Protein AF-A0A9E1IAD2-F1 (afdb_monomer)

Radius of gyration: 12.82 Å; Cα contacts (8 Å, |Δi|>4): 73; chains: 1; bounding box: 26×22×35 Å

Structure (mmCIF, N/CA/C/O backbone):
data_AF-A0A9E1IAD2-F1
#
_entry.id   AF-A0A9E1IAD2-F1
#
loop_
_atom_site.group_PDB
_atom_site.id
_atom_site.type_symbol
_atom_site.label_atom_id
_atom_site.label_alt_id
_atom_site.label_comp_id
_atom_site.label_asym_id
_atom_site.label_entity_id
_atom_site.label_seq_id
_atom_site.pdbx_PDB_ins_code
_atom_site.Cartn_x
_atom_site.Cartn_y
_atom_site.Cartn_z
_atom_site.occupancy
_atom_site.B_iso_or_equiv
_atom_site.auth_seq_id
_atom_site.auth_comp_id
_atom_site.auth_asym_id
_atom_site.auth_atom_id
_atom_site.pdbx_PDB_model_num
ATOM 1 N N . MET A 1 1 ? -16.469 1.487 15.535 1.00 64.19 1 MET A N 1
ATOM 2 C CA . MET A 1 1 ? -15.153 2.046 15.142 1.00 64.19 1 MET A CA 1
ATOM 3 C C . MET A 1 1 ? -15.305 3.538 14.913 1.00 64.19 1 MET A C 1
ATOM 5 O O . MET A 1 1 ? -16.340 3.937 14.397 1.00 64.19 1 MET A O 1
ATOM 9 N N . ASN A 1 2 ? -14.326 4.356 15.303 1.00 88.0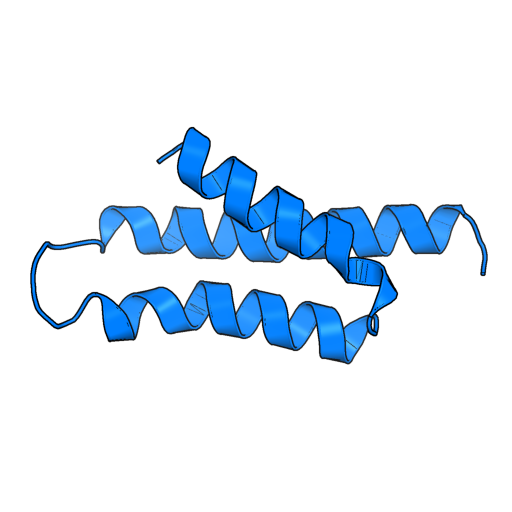0 2 ASN A N 1
ATOM 10 C CA . ASN A 1 2 ? -14.392 5.797 15.059 1.00 88.00 2 ASN A CA 1
ATOM 11 C C . ASN A 1 2 ? -14.196 6.077 13.558 1.00 88.00 2 ASN A C 1
ATOM 13 O O . ASN A 1 2 ? -13.256 5.552 12.956 1.00 88.00 2 ASN A O 1
ATOM 17 N N . ILE A 1 3 ? -15.065 6.897 12.959 1.00 89.62 3 ILE A N 1
ATOM 18 C CA . ILE A 1 3 ? -15.022 7.223 11.525 1.00 89.62 3 ILE A CA 1
ATOM 19 C C . ILE A 1 3 ? -13.656 7.792 11.116 1.00 89.62 3 ILE A C 1
ATOM 21 O O . ILE A 1 3 ? -13.137 7.468 10.052 1.00 89.62 3 ILE A O 1
ATOM 25 N N . LYS A 1 4 ? -13.007 8.550 12.011 1.00 91.12 4 LYS A N 1
ATOM 26 C CA . LYS A 1 4 ? -11.681 9.131 11.768 1.00 91.12 4 LYS A CA 1
ATOM 27 C C . LYS A 1 4 ? -10.606 8.059 11.580 1.00 91.12 4 LYS A C 1
ATOM 29 O O . LYS A 1 4 ? -9.777 8.168 10.684 1.00 91.12 4 LYS A O 1
ATOM 34 N N . GLN A 1 5 ? -10.646 7.000 12.391 1.00 91.38 5 GLN A N 1
ATOM 35 C CA . GLN A 1 5 ? -9.707 5.880 12.281 1.00 91.38 5 GLN A CA 1
ATOM 36 C C . GLN A 1 5 ? -9.951 5.071 11.007 1.00 91.38 5 GLN A C 1
ATOM 38 O O . GLN A 1 5 ? -8.997 4.653 10.363 1.00 91.38 5 GLN A O 1
ATOM 43 N N . PHE A 1 6 ? -11.215 4.876 10.617 1.00 91.38 6 PHE A N 1
ATOM 44 C CA . PHE A 1 6 ? -11.540 4.206 9.357 1.00 91.38 6 PHE A CA 1
ATOM 45 C C . PHE A 1 6 ? -10.941 4.941 8.156 1.00 91.38 6 PHE A C 1
ATOM 47 O O . PHE A 1 6 ? -10.229 4.336 7.355 1.00 91.38 6 PHE A O 1
ATOM 54 N N . VAL A 1 7 ? -11.187 6.252 8.068 1.00 93.62 7 VAL A N 1
ATOM 55 C CA . VAL A 1 7 ? -10.679 7.093 6.978 1.00 93.62 7 VAL A CA 1
ATOM 56 C C . VAL A 1 7 ? -9.153 7.100 6.978 1.00 93.62 7 VAL A C 1
ATOM 58 O O . VAL A 1 7 ? -8.548 6.871 5.937 1.00 93.62 7 VAL A O 1
ATOM 61 N N . SER A 1 8 ? -8.528 7.281 8.145 1.00 94.75 8 SER A N 1
ATOM 62 C CA . SER A 1 8 ? -7.068 7.288 8.273 1.00 94.75 8 SER A CA 1
ATOM 63 C C . SER A 1 8 ? -6.434 5.983 7.787 1.00 94.75 8 SER A C 1
ATOM 65 O O . SER A 1 8 ? -5.554 6.021 6.932 1.00 94.75 8 SER A O 1
ATOM 67 N N . HIS A 1 9 ? -6.908 4.827 8.260 1.00 94.69 9 HIS A N 1
ATOM 68 C CA . HIS A 1 9 ? -6.348 3.537 7.847 1.00 94.69 9 HIS A CA 1
ATOM 69 C C . HIS A 1 9 ? -6.545 3.283 6.350 1.00 94.69 9 HIS A C 1
ATOM 71 O O . HIS A 1 9 ? -5.633 2.803 5.681 1.00 94.69 9 HIS A O 1
ATOM 77 N N . THR A 1 10 ? -7.716 3.643 5.818 1.00 93.56 10 THR A N 1
ATOM 78 C CA . THR A 1 10 ? -8.020 3.521 4.387 1.00 93.56 10 THR A CA 1
ATOM 79 C C . THR A 1 10 ? -7.033 4.342 3.561 1.00 93.56 10 THR A C 1
ATOM 81 O O . THR A 1 10 ? -6.425 3.816 2.631 1.00 93.56 10 THR A O 1
ATOM 84 N N . LEU A 1 11 ? -6.797 5.596 3.946 1.00 94.94 11 LEU A N 1
ATOM 85 C CA . LEU A 1 11 ? -5.894 6.498 3.236 1.00 94.94 11 LEU A CA 1
ATOM 86 C C . LEU A 1 11 ? -4.433 6.029 3.308 1.00 94.94 11 LEU A C 1
ATOM 88 O O . LEU A 1 11 ? -3.734 6.049 2.300 1.00 94.94 11 LEU A O 1
ATOM 92 N N . ILE A 1 12 ? -3.991 5.533 4.469 1.00 95.62 12 ILE A N 1
ATOM 93 C CA . ILE A 1 12 ? -2.646 4.962 4.637 1.00 95.62 12 ILE A CA 1
ATOM 94 C C . ILE A 1 12 ? -2.467 3.732 3.740 1.00 95.62 12 ILE A C 1
ATOM 96 O O . ILE A 1 12 ? -1.473 3.644 3.024 1.00 95.62 12 ILE A O 1
ATOM 100 N N . SER A 1 13 ? -3.427 2.801 3.742 1.00 95.56 13 SER A N 1
ATOM 101 C CA . SER A 1 13 ? -3.350 1.596 2.904 1.00 95.56 13 SER A CA 1
ATOM 102 C C . SER A 1 13 ? -3.352 1.912 1.407 1.00 95.56 13 SER A C 1
ATOM 104 O O . SER A 1 13 ? -2.597 1.304 0.652 1.00 95.56 13 SER A O 1
ATOM 106 N N . LEU A 1 14 ? -4.127 2.918 0.992 1.00 96.06 14 LEU A N 1
ATOM 107 C CA . LEU A 1 14 ? -4.130 3.420 -0.378 1.00 96.06 14 LEU A CA 1
ATOM 108 C C . LEU A 1 14 ? -2.753 3.946 -0.767 1.00 96.06 14 LEU A C 1
ATOM 110 O O . LEU A 1 14 ? -2.208 3.522 -1.782 1.00 96.06 14 LEU A O 1
ATOM 114 N N . MET A 1 15 ? -2.172 4.825 0.052 1.00 95.12 15 MET A N 1
ATOM 115 C CA . MET A 1 15 ? -0.860 5.407 -0.230 1.00 95.12 15 MET A CA 1
ATOM 116 C C . MET A 1 1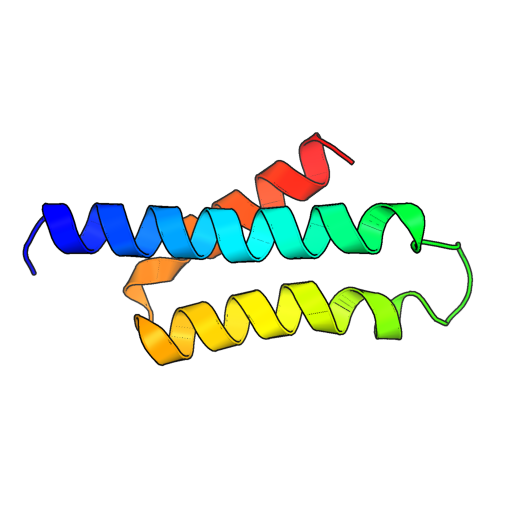5 ? 0.236 4.340 -0.258 1.00 95.12 15 MET A C 1
ATOM 118 O O . MET A 1 15 ? 1.066 4.354 -1.156 1.00 95.12 15 MET A O 1
ATOM 122 N N . MET A 1 16 ? 0.215 3.380 0.670 1.00 94.62 16 MET A N 1
ATOM 123 C CA . MET A 1 16 ? 1.182 2.275 0.719 1.00 94.62 16 MET A CA 1
ATOM 124 C C . MET A 1 16 ? 1.166 1.436 -0.564 1.00 94.62 16 MET A C 1
ATOM 126 O O . MET A 1 16 ? 2.218 1.150 -1.138 1.00 94.62 16 MET A O 1
ATOM 130 N N . VAL A 1 17 ? -0.022 1.058 -1.037 1.00 94.81 17 VAL A N 1
ATOM 131 C CA . VAL A 1 17 ? -0.180 0.219 -2.234 1.00 94.81 17 VAL A CA 1
ATOM 132 C C . VAL A 1 17 ? 0.099 1.008 -3.515 1.00 94.81 17 VAL A C 1
ATOM 134 O O . VAL A 1 17 ? 0.840 0.537 -4.375 1.00 94.81 17 VAL A O 1
ATOM 137 N N . ALA A 1 18 ? -0.422 2.230 -3.633 1.00 93.19 18 ALA A N 1
ATOM 138 C CA . ALA A 1 18 ? -0.184 3.063 -4.810 1.00 93.19 18 ALA A CA 1
ATOM 139 C C . ALA A 1 18 ? 1.303 3.423 -4.947 1.00 93.19 18 ALA A C 1
ATOM 141 O O . ALA A 1 18 ? 1.887 3.269 -6.017 1.00 93.19 18 ALA A O 1
ATOM 142 N N . PHE A 1 19 ? 1.943 3.843 -3.852 1.00 92.94 19 PHE A N 1
ATOM 143 C CA . PHE A 1 19 ? 3.343 4.255 -3.874 1.00 92.94 19 PHE A CA 1
ATOM 144 C C . PHE A 1 19 ? 4.282 3.081 -4.150 1.00 92.94 19 PHE A C 1
ATOM 146 O O . PHE A 1 19 ? 5.177 3.200 -4.982 1.00 92.94 19 PHE A O 1
ATOM 153 N N . SER A 1 20 ? 4.051 1.922 -3.522 1.00 93.00 20 SER A N 1
ATOM 154 C CA . SER A 1 20 ? 4.840 0.717 -3.814 1.00 93.00 20 SER A CA 1
ATOM 155 C C . SER A 1 20 ? 4.740 0.298 -5.280 1.00 93.00 20 SER A C 1
ATOM 157 O O . SER A 1 20 ? 5.752 -0.100 -5.851 1.00 93.00 20 SER A O 1
ATOM 159 N N . ARG A 1 21 ? 3.569 0.438 -5.918 1.00 89.38 21 ARG A N 1
ATOM 160 C CA . ARG A 1 21 ? 3.406 0.143 -7.347 1.00 89.38 21 ARG A CA 1
ATOM 161 C C . ARG A 1 21 ? 4.091 1.170 -8.248 1.00 89.38 21 ARG A C 1
ATOM 163 O O . ARG A 1 21 ? 4.760 0.777 -9.197 1.00 89.38 21 ARG A O 1
ATOM 170 N N . VAL A 1 22 ? 3.985 2.459 -7.932 1.00 88.62 22 VAL A N 1
ATOM 171 C CA . VAL A 1 22 ? 4.687 3.520 -8.672 1.00 88.62 22 VAL A CA 1
ATOM 172 C C . VAL A 1 22 ? 6.203 3.350 -8.585 1.00 88.62 22 VAL A C 1
ATOM 174 O O . VAL A 1 22 ? 6.877 3.458 -9.604 1.00 88.62 22 VAL A O 1
ATOM 177 N N . LEU A 1 23 ? 6.753 3.011 -7.416 1.00 88.31 23 LEU A N 1
ATOM 178 C CA . LEU A 1 23 ? 8.199 2.823 -7.242 1.00 88.31 23 LEU A CA 1
ATOM 179 C C . LEU A 1 23 ? 8.780 1.713 -8.123 1.00 88.31 23 LEU A C 1
ATOM 181 O O . LEU A 1 23 ? 9.884 1.860 -8.641 1.00 88.31 23 LEU A O 1
ATOM 185 N N . ILE A 1 24 ? 8.051 0.609 -8.292 1.00 86.56 24 ILE A N 1
ATOM 186 C CA . ILE A 1 24 ? 8.510 -0.513 -9.123 1.00 86.56 24 ILE A CA 1
ATOM 187 C C . ILE A 1 24 ? 8.185 -0.337 -10.606 1.00 86.56 24 ILE A C 1
ATOM 189 O O . ILE A 1 24 ? 8.665 -1.116 -11.414 1.00 86.56 24 ILE A O 1
ATOM 193 N N . SER A 1 25 ? 7.358 0.643 -10.976 1.00 81.75 25 SER A N 1
ATOM 194 C CA . SER A 1 25 ? 6.851 0.772 -12.347 1.00 81.75 25 SER A CA 1
ATOM 195 C C . SER A 1 25 ? 7.956 0.963 -13.386 1.00 81.75 25 SER A C 1
ATOM 197 O O . SER A 1 25 ? 7.909 0.369 -14.455 1.00 81.75 25 SER A O 1
ATOM 199 N N . GLY A 1 26 ? 9.013 1.707 -13.045 1.00 76.69 26 GLY A N 1
ATOM 200 C CA . GLY A 1 26 ? 10.194 1.870 -13.901 1.00 76.69 26 GLY A CA 1
ATOM 201 C C . GLY A 1 26 ? 11.062 0.611 -14.025 1.00 76.69 26 GLY A C 1
ATOM 202 O O . GLY A 1 26 ? 12.031 0.618 -14.778 1.00 76.69 26 GLY A O 1
ATOM 203 N N . LEU A 1 27 ? 10.740 -0.448 -13.277 1.00 75.38 27 LEU A N 1
ATOM 204 C CA . LEU A 1 27 ? 11.395 -1.756 -13.304 1.00 75.38 27 LEU A CA 1
ATOM 205 C C . LEU A 1 27 ? 10.520 -2.828 -13.979 1.00 75.38 27 LEU A C 1
ATOM 207 O O . LEU A 1 27 ? 10.951 -3.976 -14.066 1.00 75.38 27 LEU A O 1
ATOM 211 N N . ASP A 1 28 ? 9.324 -2.475 -14.470 1.00 68.00 28 ASP A N 1
ATOM 212 C CA . ASP A 1 28 ? 8.491 -3.372 -15.277 1.00 68.00 28 ASP A CA 1
ATOM 213 C C . ASP A 1 28 ? 9.130 -3.557 -16.666 1.00 68.00 28 ASP A C 1
ATOM 215 O O . ASP A 1 28 ? 8.778 -2.893 -17.640 1.00 68.00 28 ASP A O 1
ATOM 219 N N . S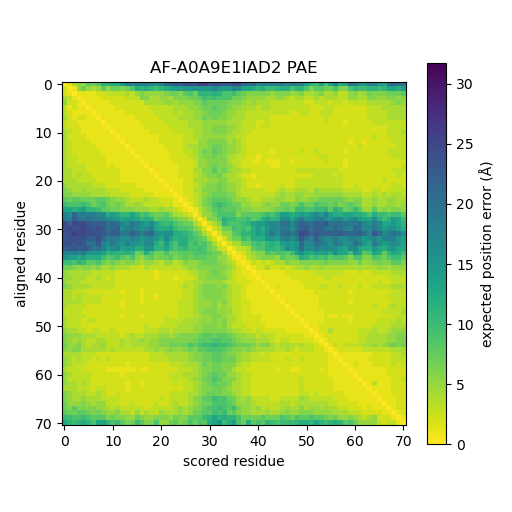ER A 1 29 ? 10.104 -4.461 -16.777 1.00 64.00 29 SER A N 1
ATOM 220 C CA . SER A 1 29 ? 10.528 -5.003 -18.070 1.00 64.00 29 SER A CA 1
ATOM 221 C C . SER A 1 29 ? 9.625 -6.172 -18.468 1.00 64.00 29 SER A C 1
ATOM 223 O O . SER A 1 29 ? 9.107 -6.874 -17.609 1.00 64.00 29 SER A O 1
ATOM 225 N N . ALA A 1 30 ? 9.445 -6.422 -19.769 1.00 59.97 30 ALA A N 1
ATOM 226 C CA . ALA A 1 30 ? 8.604 -7.511 -20.294 1.00 59.97 30 ALA A CA 1
ATOM 227 C C . ALA A 1 30 ? 9.125 -8.936 -19.982 1.00 59.97 30 ALA A C 1
ATOM 229 O O . ALA A 1 30 ? 8.533 -9.927 -20.413 1.00 59.97 30 ALA A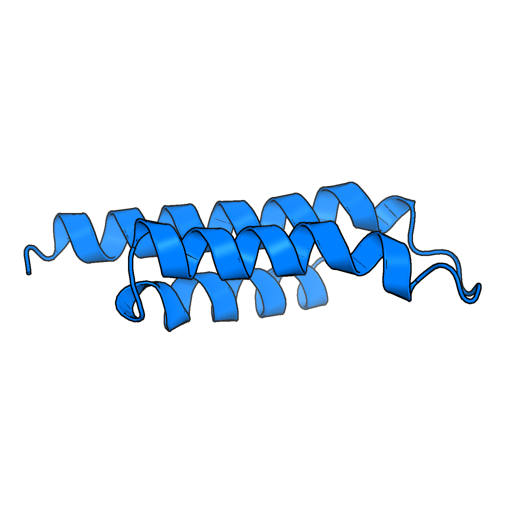 O 1
ATOM 230 N N . ASP A 1 31 ? 10.235 -9.046 -19.253 1.00 60.38 31 ASP A N 1
ATOM 231 C CA . ASP A 1 31 ? 10.894 -10.307 -18.951 1.00 60.38 31 ASP A CA 1
ATOM 232 C C . ASP A 1 31 ? 10.281 -10.989 -17.721 1.00 60.38 31 ASP A C 1
ATOM 234 O O . ASP A 1 31 ? 9.671 -10.365 -16.854 1.00 60.38 31 ASP A O 1
ATOM 238 N N . PHE A 1 32 ? 10.496 -12.302 -17.608 1.00 52.09 32 PHE A N 1
ATOM 239 C CA . PHE A 1 32 ? 9.961 -13.211 -16.576 1.00 52.09 32 PHE A CA 1
ATOM 240 C C . PHE A 1 32 ? 10.238 -12.788 -15.107 1.00 52.09 32 PHE A C 1
ATOM 242 O O . PHE A 1 32 ? 9.770 -13.428 -14.167 1.00 52.09 32 PHE A O 1
ATOM 249 N N . VAL A 1 33 ? 10.981 -11.696 -14.897 1.00 57.59 33 VAL A N 1
ATOM 250 C CA . VAL A 1 33 ? 11.243 -11.038 -13.610 1.00 57.59 33 VAL A CA 1
ATOM 251 C C . VAL A 1 33 ? 10.062 -10.161 -13.147 1.00 57.59 33 VAL A C 1
ATOM 253 O O . VAL A 1 33 ? 10.031 -9.786 -11.979 1.00 57.59 33 VAL A O 1
ATOM 256 N N . ILE A 1 34 ? 9.038 -9.916 -13.980 1.00 59.47 34 ILE A N 1
ATOM 257 C CA . ILE A 1 34 ? 7.777 -9.226 -13.602 1.00 59.47 34 ILE A CA 1
ATOM 258 C C . ILE A 1 34 ? 7.200 -9.753 -12.284 1.00 59.47 34 ILE A C 1
ATOM 260 O O . ILE A 1 34 ? 6.786 -8.980 -11.418 1.00 59.47 34 ILE A O 1
ATOM 264 N N . GLY A 1 35 ? 7.230 -11.076 -12.093 1.00 59.00 35 GLY A N 1
ATOM 265 C CA . GLY A 1 35 ? 6.770 -11.705 -10.860 1.00 59.00 35 GLY A CA 1
ATOM 266 C C . GLY A 1 35 ? 7.522 -11.214 -9.622 1.00 59.00 35 GLY A C 1
ATOM 267 O O . GLY A 1 35 ? 6.900 -11.096 -8.577 1.00 59.00 35 GLY A O 1
ATOM 268 N N . ASN A 1 36 ? 8.816 -10.887 -9.739 1.00 62.84 36 ASN A N 1
ATOM 269 C CA . ASN A 1 36 ? 9.684 -10.408 -8.658 1.00 62.84 36 ASN A CA 1
ATOM 270 C C . ASN A 1 36 ? 9.411 -8.939 -8.277 1.00 62.84 36 ASN A C 1
ATOM 272 O O . ASN A 1 36 ? 9.514 -8.558 -7.113 1.00 62.84 36 ASN A O 1
ATOM 276 N N . TYR A 1 37 ? 8.988 -8.114 -9.233 1.00 70.12 37 TYR A N 1
ATOM 277 C CA . TYR A 1 37 ? 8.687 -6.709 -8.961 1.00 70.12 37 TYR A CA 1
ATOM 278 C C . TYR A 1 37 ? 7.320 -6.531 -8.294 1.00 70.12 37 TYR A C 1
ATOM 280 O O . TYR A 1 37 ? 7.168 -5.675 -7.426 1.00 70.12 37 TYR A O 1
ATOM 288 N N . LEU A 1 38 ? 6.356 -7.416 -8.571 1.00 77.75 38 LEU A N 1
ATOM 289 C CA . LEU A 1 38 ? 5.027 -7.394 -7.946 1.00 77.75 38 LEU A CA 1
ATOM 290 C C . LEU A 1 38 ? 5.025 -7.704 -6.435 1.00 77.75 38 LEU A C 1
ATOM 292 O O . LEU A 1 38 ? 4.030 -7.422 -5.763 1.00 77.75 38 LEU A O 1
ATOM 296 N N . TRP A 1 39 ? 6.121 -8.218 -5.864 1.00 85.00 39 TRP A N 1
ATOM 297 C CA . TRP A 1 39 ? 6.195 -8.541 -4.431 1.00 85.00 39 TRP A CA 1
ATOM 298 C C . TRP A 1 39 ? 6.073 -7.314 -3.536 1.00 85.00 39 TRP A C 1
ATOM 300 O O . TRP A 1 39 ? 5.512 -7.425 -2.448 1.00 85.00 39 TRP A O 1
ATOM 310 N N . LEU A 1 40 ? 6.560 -6.146 -3.968 1.00 89.44 40 LEU A N 1
ATOM 311 C CA . LEU A 1 40 ? 6.506 -4.940 -3.142 1.00 89.44 40 LEU A CA 1
ATOM 312 C C . LEU A 1 40 ? 5.055 -4.425 -2.971 1.00 89.44 40 LEU A C 1
ATOM 314 O O . LEU A 1 40 ? 4.635 -4.254 -1.824 1.00 89.44 40 LEU A O 1
ATOM 318 N N . PRO A 1 41 ? 4.242 -4.261 -4.036 1.00 91.69 41 PRO A N 1
ATOM 319 C CA . PRO A 1 41 ? 2.815 -3.953 -3.910 1.00 91.69 41 PRO A CA 1
ATOM 320 C C . PRO A 1 41 ? 2.010 -5.023 -3.176 1.00 91.69 41 PRO A C 1
ATOM 322 O O . PRO A 1 41 ? 1.148 -4.695 -2.359 1.00 91.69 41 PRO A O 1
ATOM 325 N N . ILE A 1 42 ? 2.296 -6.304 -3.431 1.00 91.94 42 ILE A N 1
ATOM 326 C CA . ILE A 1 42 ? 1.632 -7.415 -2.736 1.00 91.94 42 ILE A CA 1
ATOM 327 C C . ILE A 1 42 ? 1.961 -7.370 -1.238 1.00 91.94 42 ILE A C 1
ATOM 329 O O . ILE A 1 42 ? 1.062 -7.460 -0.403 1.00 91.94 42 ILE A O 1
ATOM 333 N N . GLY A 1 43 ? 3.228 -7.153 -0.883 1.00 93.19 43 GLY A N 1
ATOM 334 C CA . GLY A 1 43 ? 3.676 -6.982 0.496 1.00 93.19 43 GLY A CA 1
ATOM 335 C C . GLY A 1 43 ? 3.018 -5.781 1.175 1.00 93.19 43 GLY A C 1
ATOM 336 O O . GLY A 1 43 ? 2.542 -5.907 2.302 1.00 93.19 43 GLY A O 1
ATOM 337 N N . ALA A 1 44 ? 2.903 -4.643 0.484 1.00 94.69 44 ALA A N 1
ATOM 338 C CA . ALA A 1 44 ? 2.209 -3.457 0.989 1.00 94.69 44 ALA A CA 1
ATOM 339 C C . ALA A 1 44 ? 0.713 -3.715 1.249 1.00 94.69 44 ALA A C 1
ATOM 341 O O . ALA A 1 44 ? 0.168 -3.257 2.260 1.00 94.69 44 ALA A O 1
ATOM 342 N N . ALA A 1 45 ? 0.054 -4.487 0.380 1.00 95.38 45 ALA A N 1
ATOM 343 C CA . ALA A 1 45 ? -1.333 -4.898 0.563 1.00 95.38 45 ALA A CA 1
ATOM 344 C C . ALA A 1 45 ? -1.492 -5.831 1.774 1.00 95.38 45 ALA A C 1
ATOM 346 O O . ALA A 1 45 ? -2.323 -5.570 2.645 1.00 95.38 45 ALA A O 1
ATOM 347 N N . ILE A 1 46 ? -0.657 -6.870 1.883 1.00 95.62 46 ILE A N 1
ATOM 348 C CA . ILE A 1 46 ? -0.664 -7.805 3.020 1.00 95.62 46 ILE A CA 1
ATOM 349 C C . ILE A 1 46 ? -0.407 -7.056 4.333 1.00 95.62 46 ILE A C 1
ATOM 351 O O . ILE A 1 46 ? -1.166 -7.216 5.287 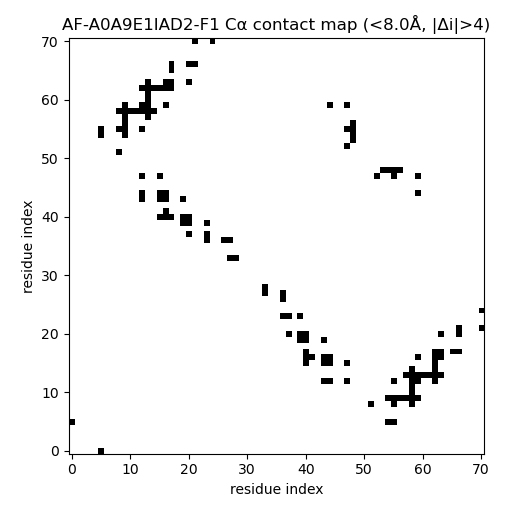1.00 95.62 46 ILE A O 1
ATOM 355 N N . LEU A 1 47 ? 0.608 -6.188 4.381 1.00 95.94 47 LEU A N 1
ATOM 356 C CA . LEU A 1 47 ? 0.928 -5.395 5.569 1.00 95.94 47 LEU A CA 1
ATOM 357 C C . LEU A 1 47 ? -0.236 -4.476 5.970 1.00 95.94 47 LEU A C 1
ATOM 359 O O . LEU A 1 47 ? -0.537 -4.339 7.153 1.00 95.94 47 LEU A O 1
ATOM 363 N N . SER A 1 48 ? -0.936 -3.893 4.993 1.00 95.94 48 SER A N 1
ATOM 364 C CA . SER A 1 48 ? -2.126 -3.071 5.242 1.00 95.94 48 SER A CA 1
ATOM 365 C C . SER A 1 48 ? -3.263 -3.868 5.888 1.00 95.94 48 SER A C 1
ATOM 367 O O . SER A 1 48 ? -3.946 -3.344 6.770 1.00 95.94 48 SER A O 1
ATOM 369 N N . TYR A 1 49 ? -3.455 -5.131 5.495 1.00 95.69 49 TYR A N 1
ATOM 370 C CA . TYR A 1 49 ? -4.416 -6.026 6.145 1.00 95.69 49 TYR A CA 1
ATOM 371 C C . TYR A 1 49 ? -3.933 -6.529 7.510 1.00 95.69 49 TYR A C 1
ATOM 373 O O . TYR A 1 49 ? -4.754 -6.719 8.401 1.00 95.69 49 TYR A O 1
ATOM 381 N N . LEU A 1 50 ? -2.627 -6.710 7.720 1.00 95.94 50 LEU A N 1
ATOM 382 C CA . LEU A 1 50 ? -2.078 -7.113 9.021 1.00 95.94 50 LEU A CA 1
ATOM 383 C C . LEU A 1 50 ? -2.181 -5.992 10.063 1.00 95.94 50 LEU A C 1
ATOM 385 O O . LEU A 1 50 ? -2.595 -6.236 11.193 1.00 95.94 50 LEU A O 1
ATOM 389 N N . LEU A 1 51 ? -1.842 -4.758 9.685 1.00 94.50 51 LEU A N 1
ATOM 390 C CA . LEU A 1 51 ? -1.853 -3.604 10.590 1.00 94.50 51 LEU A CA 1
ATOM 391 C C . LEU A 1 51 ? -3.266 -3.125 10.907 1.00 94.50 51 LEU A C 1
ATOM 393 O O . LEU A 1 51 ? -3.558 -2.699 12.025 1.00 94.50 51 LEU A O 1
ATOM 397 N N . PHE A 1 52 ? -4.147 -3.166 9.910 1.00 93.88 52 PHE A N 1
ATOM 398 C CA . PHE A 1 52 ? -5.456 -2.545 10.013 1.00 93.88 52 PHE A CA 1
ATOM 399 C C . PHE A 1 52 ? -6.606 -3.535 9.838 1.00 93.88 52 PHE A C 1
ATOM 401 O O . PHE A 1 52 ? -7.746 -3.115 9.942 1.00 93.88 52 PHE A O 1
ATOM 408 N N . GLY A 1 53 ? -6.384 -4.831 9.641 1.00 91.81 53 GLY A N 1
ATOM 409 C CA . GLY A 1 53 ? -7.457 -5.807 9.420 1.00 91.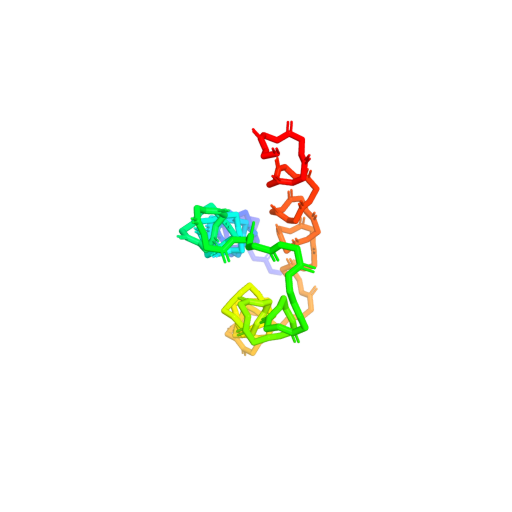81 53 GLY A CA 1
ATOM 410 C C . GLY A 1 53 ? -8.210 -5.598 8.099 1.00 91.81 53 GLY A C 1
ATOM 411 O O . GLY A 1 53 ? -7.843 -4.777 7.267 1.00 91.81 53 GLY A O 1
ATOM 412 N N . PHE A 1 54 ? -9.328 -6.305 7.910 1.00 90.44 54 PHE A N 1
ATOM 413 C CA . PHE A 1 54 ? -10.079 -6.303 6.638 1.00 90.44 54 PHE A CA 1
ATOM 414 C C . PHE A 1 54 ? -10.718 -4.949 6.259 1.00 90.44 54 PHE A C 1
ATOM 416 O O . PHE A 1 54 ? -11.136 -4.732 5.126 1.00 90.44 54 PHE A O 1
ATOM 423 N N . LYS A 1 55 ? -10.781 -4.000 7.197 1.00 86.25 55 LYS A N 1
ATOM 424 C CA . LYS A 1 55 ? -11.367 -2.663 6.992 1.00 86.25 55 LYS A CA 1
ATOM 425 C C . LYS A 1 55 ? -10.597 -1.789 5.995 1.00 86.25 55 LYS A C 1
ATOM 427 O O . LYS A 1 55 ? -11.178 -0.842 5.480 1.00 86.25 55 LYS A O 1
ATOM 432 N N . THR A 1 56 ? -9.332 -2.088 5.705 1.00 91.31 56 THR A N 1
ATOM 433 C CA . THR A 1 56 ? -8.527 -1.374 4.695 1.00 91.31 56 THR A CA 1
ATOM 434 C C . THR A 1 56 ? -8.742 -1.867 3.271 1.00 91.31 56 THR A C 1
ATOM 436 O O . THR A 1 56 ? -8.125 -1.328 2.355 1.00 91.31 56 THR A O 1
ATOM 439 N N . PHE A 1 57 ? -9.663 -2.815 3.062 1.00 93.56 57 PHE A N 1
ATOM 440 C CA . PHE A 1 57 ? -9.998 -3.360 1.746 1.00 93.56 57 PHE A CA 1
ATOM 441 C C . PHE A 1 57 ? -10.171 -2.280 0.673 1.00 93.56 57 PHE A C 1
ATOM 443 O O . PHE A 1 57 ? -9.521 -2.336 -0.368 1.00 93.56 57 PHE A O 1
ATOM 450 N N . PHE A 1 58 ? -10.982 -1.253 0.946 1.00 92.38 58 PHE A N 1
ATOM 451 C CA . PHE A 1 58 ? 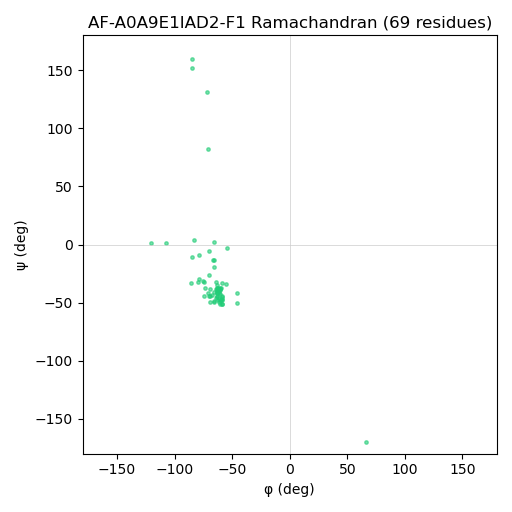-11.230 -0.181 -0.019 1.00 92.38 58 PHE A CA 1
ATOM 452 C C . PHE A 1 58 ? -9.971 0.619 -0.351 1.00 92.38 58 PHE A C 1
ATOM 454 O O . PHE A 1 58 ? -9.772 0.981 -1.503 1.00 92.38 58 PHE A O 1
ATOM 461 N N . GLY A 1 59 ? -9.105 0.871 0.630 1.00 94.12 59 GLY A N 1
ATOM 462 C CA . GLY A 1 59 ? -7.868 1.611 0.400 1.00 94.12 59 GLY A CA 1
ATOM 463 C C . GLY A 1 59 ? -6.884 0.810 -0.444 1.00 94.12 59 GLY A C 1
ATOM 464 O O . GLY A 1 59 ? -6.357 1.335 -1.418 1.00 94.12 59 GLY A O 1
ATOM 465 N N . VAL A 1 60 ? -6.718 -0.481 -0.144 1.00 95.88 60 VAL A N 1
ATOM 466 C CA . VAL A 1 60 ? -5.897 -1.403 -0.947 1.00 95.88 60 VAL A CA 1
ATOM 467 C C . VAL A 1 60 ? -6.433 -1.518 -2.377 1.00 95.88 60 VAL A C 1
ATOM 469 O O . VAL A 1 60 ? -5.669 -1.386 -3.330 1.00 95.88 60 VAL A O 1
ATOM 472 N N . PHE A 1 61 ? -7.745 -1.718 -2.537 1.00 94.94 61 PHE A N 1
ATOM 473 C CA . PHE A 1 61 ? -8.390 -1.839 -3.846 1.00 94.94 61 PHE A CA 1
ATOM 474 C C . PHE A 1 61 ? -8.222 -0.570 -4.689 1.00 94.94 61 PHE A C 1
ATOM 476 O O . PHE A 1 61 ? -7.778 -0.643 -5.834 1.00 94.94 61 PHE A O 1
ATOM 483 N N . ILE A 1 62 ? -8.517 0.600 -4.110 1.00 94.94 62 ILE A N 1
ATOM 484 C CA . ILE A 1 62 ? -8.354 1.887 -4.796 1.00 94.94 62 ILE A CA 1
ATOM 485 C C . ILE A 1 62 ? -6.876 2.145 -5.102 1.00 94.94 62 ILE A C 1
ATOM 487 O O . ILE A 1 62 ? -6.573 2.639 -6.179 1.00 94.94 62 ILE A O 1
ATOM 491 N N . GLY A 1 63 ? -5.956 1.785 -4.203 1.00 92.44 63 GLY A N 1
ATOM 492 C CA . GLY A 1 63 ? -4.517 1.939 -4.422 1.00 92.44 63 GLY A CA 1
ATOM 493 C C . GLY A 1 63 ? -4.022 1.184 -5.657 1.00 92.44 63 GLY A C 1
ATOM 494 O O . GLY A 1 63 ? -3.311 1.763 -6.476 1.00 92.44 63 GLY A O 1
ATOM 495 N N . PHE A 1 64 ? -4.448 -0.071 -5.835 1.00 91.50 64 PHE A N 1
ATOM 496 C CA . PHE A 1 64 ? -4.139 -0.835 -7.047 1.00 91.50 64 PHE A CA 1
ATOM 497 C C . PHE A 1 64 ? -4.803 -0.241 -8.289 1.00 91.50 64 PHE A C 1
ATOM 499 O O . PHE A 1 64 ? -4.119 -0.013 -9.282 1.00 9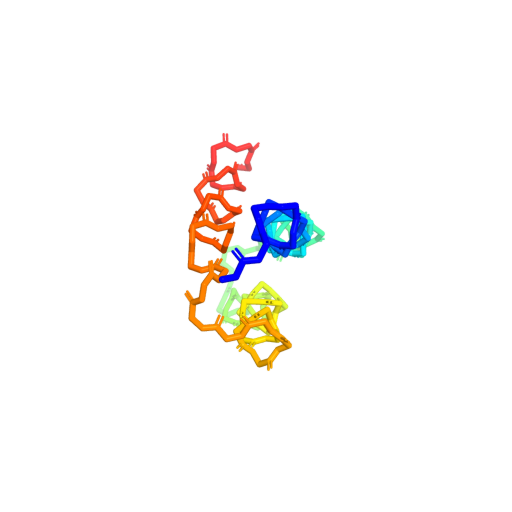1.50 64 PHE A O 1
ATOM 506 N N . ALA A 1 65 ? -6.107 0.049 -8.225 1.00 92.25 65 ALA A N 1
ATOM 507 C CA . ALA A 1 65 ? -6.843 0.599 -9.362 1.00 92.25 65 ALA A CA 1
ATOM 508 C C . ALA A 1 65 ? -6.237 1.926 -9.844 1.00 92.25 65 ALA A C 1
ATOM 510 O O . ALA A 1 65 ? -6.031 2.118 -11.037 1.00 92.25 65 ALA A O 1
ATOM 511 N N . LEU A 1 66 ? -5.897 2.819 -8.912 1.0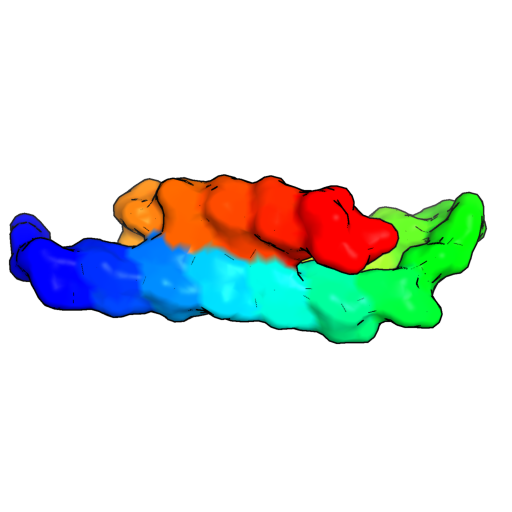0 91.12 66 LEU A N 1
ATOM 512 C CA . LEU A 1 66 ? -5.273 4.103 -9.210 1.00 91.12 66 LEU A CA 1
ATOM 513 C C . LEU A 1 66 ? -3.894 3.916 -9.851 1.00 91.12 66 LEU A C 1
ATOM 515 O O . LEU A 1 66 ? -3.592 4.566 -10.846 1.00 91.12 66 LEU A O 1
ATOM 519 N N . ALA A 1 67 ? -3.072 3.012 -9.314 1.00 87.12 67 ALA A N 1
ATOM 520 C CA . ALA A 1 67 ? -1.754 2.750 -9.873 1.00 87.12 67 ALA A CA 1
ATOM 521 C C . ALA A 1 67 ? -1.827 2.184 -11.300 1.00 87.12 67 ALA A C 1
ATOM 523 O O . ALA A 1 67 ? -0.999 2.546 -12.121 1.00 87.12 67 ALA A O 1
ATOM 524 N N . THR A 1 68 ? -2.831 1.361 -11.617 1.00 83.94 68 THR A N 1
ATOM 525 C CA . THR A 1 68 ? -3.076 0.866 -12.985 1.00 83.94 68 THR A CA 1
ATOM 526 C C . THR A 1 68 ? -3.580 1.947 -13.945 1.00 83.94 68 THR A C 1
ATOM 528 O O . THR A 1 68 ? -3.403 1.819 -15.145 1.00 83.94 68 THR A O 1
ATOM 531 N N . ILE A 1 69 ? -4.244 2.995 -13.451 1.00 86.00 69 ILE A N 1
ATOM 532 C CA . ILE A 1 69 ? -4.707 4.106 -14.300 1.00 86.00 69 ILE A CA 1
ATOM 533 C C . ILE A 1 69 ? -3.561 5.084 -14.602 1.00 86.00 69 ILE A C 1
ATOM 535 O O . ILE A 1 69 ? -3.558 5.720 -15.652 1.00 86.00 69 ILE A O 1
ATOM 539 N N . ILE A 1 70 ? -2.626 5.248 -13.662 1.00 82.00 70 ILE A N 1
ATOM 540 C CA . ILE A 1 70 ? -1.533 6.227 -13.753 1.00 82.00 70 ILE A CA 1
ATOM 541 C C . ILE A 1 70 ? -0.321 5.686 -14.530 1.00 82.00 70 ILE A C 1
ATOM 543 O O . ILE A 1 70 ? 0.379 6.481 -15.158 1.00 82.00 70 ILE A O 1
ATOM 547 N N . LEU A 1 71 ? -0.053 4.380 -14.446 1.00 77.81 71 LEU A N 1
ATOM 548 C CA . LEU A 1 71 ? 1.096 3.695 -15.053 1.00 77.81 71 LEU A CA 1
ATOM 549 C C . LEU A 1 71 ? 0.683 2.945 -16.317 1.00 77.81 71 LEU A C 1
ATOM 551 O O . LEU A 1 71 ? 1.416 3.066 -17.321 1.00 77.81 71 LEU A O 1
#

Foldseek 3Di:
DDPVVLVVLLQQLLCQLLVLLVVCVVVPDVDPCNVVSCVRSVVSNVVSCVVPNPSNVNSSVNSVVVNVVVD

Nearest PDB structures (foldseek):
  8ebf-assembly1_A  TM=4.366E-01  e=9.741E+00  Leptospira interrogans serovar Copenhageni

Solvent-accessible surface area (backbone atoms only — not comparable to full-atom values): 3785 Å² total; per-residue (Å²): 131,61,69,68,59,54,53,48,48,18,53,52,23,17,51,44,17,23,49,39,41,56,71,40,52,90,68,68,53,99,50,92,59,45,71,68,56,51,48,52,27,51,48,34,40,53,48,31,37,71,77,58,34,79,78,21,51,66,15,35,52,49,10,49,54,52,37,65,74,76,105

Sequence (71 aa):
MNIKQFVSHTLISLMMVAFSRVLISGLDSADFVIGNYLWLPIGAAILSYLLFGFKTFFGVFIGFALATIIL

pLDDT: mean 86.4, std 11.78, range [52.09, 96.06]

Mean predicted aligned error: 5.03 Å

Secondary structure (DSSP, 8-state):
--HHHHHHHHHHHHHHHHHHHHHHHTT--SSTTHHHHTHHHHHHHHHHHHHHGGGGHHHHHHHHHHHHHH-